Protein AF-A0A3S0VJB7-F1 (afdb_monomer_lite)

Sequence (130 aa):
MTGSDFKRNNAENYSVRIDCNLPLADKSALIEDLAQICKEENINVFYYHDADFNNHCNLMLFFTNGRQEKDSIQKVHINSFGSKVRHLTEKYPLLHFGHLEGFKYYPVHNTHVRLMVDEDYILNEKQTPF

pLDDT: mean 81.83, std 17.66, range [32.62, 97.88]

Structure (mmCIF, N/CA/C/O backbone):
data_AF-A0A3S0VJB7-F1
#
_entry.id   AF-A0A3S0VJB7-F1
#
loop_
_atom_site.group_PDB
_atom_site.id
_atom_site.type_symbol
_atom_site.label_atom_id
_atom_site.label_alt_id
_atom_site.label_comp_id
_atom_site.label_asym_id
_atom_site.label_entity_id
_atom_site.label_seq_id
_atom_site.pdbx_PDB_ins_code
_atom_site.Cartn_x
_atom_site.Cartn_y
_atom_site.Cartn_z
_atom_site.occupancy
_atom_site.B_iso_or_equiv
_atom_site.auth_seq_id
_atom_site.auth_comp_id
_atom_site.auth_asym_id
_atom_site.auth_atom_id
_atom_site.pdbx_PDB_model_num
ATOM 1 N N . MET A 1 1 ? -11.306 11.459 -0.596 1.00 34.31 1 MET A N 1
ATOM 2 C CA . MET A 1 1 ? -12.029 10.550 0.314 1.00 34.31 1 MET A CA 1
ATOM 3 C C . MET A 1 1 ? -12.933 9.691 -0.540 1.00 34.31 1 MET A C 1
ATOM 5 O O . MET A 1 1 ? -13.882 10.215 -1.106 1.00 34.31 1 MET A O 1
ATOM 9 N N . THR A 1 2 ? -12.589 8.423 -0.722 1.00 35.78 2 THR A N 1
ATOM 10 C CA . THR A 1 2 ? -13.465 7.447 -1.373 1.00 35.78 2 THR A CA 1
ATOM 11 C C . THR A 1 2 ? -14.291 6.788 -0.277 1.00 35.78 2 THR A C 1
ATOM 13 O O . THR A 1 2 ? -13.761 6.038 0.541 1.00 35.78 2 THR A O 1
ATOM 16 N N . GLY A 1 3 ? -15.573 7.140 -0.191 1.00 39.06 3 GLY A N 1
ATOM 17 C CA . GLY A 1 3 ? -16.524 6.349 0.584 1.00 39.06 3 GLY A CA 1
ATOM 18 C C . GLY A 1 3 ? -16.781 5.058 -0.181 1.00 39.06 3 GLY A C 1
ATOM 19 O O . GLY A 1 3 ? -16.978 5.102 -1.392 1.00 39.06 3 GLY A O 1
ATOM 20 N N . SER A 1 4 ? -16.709 3.913 0.489 1.00 40.75 4 SER A N 1
ATOM 21 C CA . SER A 1 4 ? -17.045 2.646 -0.158 1.00 40.75 4 SER A CA 1
ATOM 22 C C . SER A 1 4 ? -18.567 2.559 -0.336 1.00 40.75 4 SER A C 1
ATOM 24 O O . SER A 1 4 ? -19.302 2.891 0.596 1.00 40.75 4 SER A O 1
ATOM 26 N N . ASP A 1 5 ? -19.046 2.056 -1.475 1.00 42.84 5 ASP A N 1
ATOM 27 C CA . ASP A 1 5 ? -20.476 1.776 -1.703 1.00 42.84 5 ASP A CA 1
ATOM 28 C C . ASP A 1 5 ? -21.013 0.621 -0.825 1.00 42.84 5 ASP A C 1
ATOM 30 O O . ASP A 1 5 ? -22.208 0.309 -0.835 1.00 42.84 5 ASP A O 1
ATOM 34 N N . PHE A 1 6 ? -20.148 -0.026 -0.035 1.00 53.28 6 PHE A N 1
ATOM 35 C CA . PHE A 1 6 ? -20.451 -1.238 0.719 1.00 53.28 6 PHE A CA 1
ATOM 36 C C . PHE A 1 6 ? -21.193 -0.930 2.026 1.00 53.28 6 PHE A C 1
ATOM 38 O O . PHE A 1 6 ? -20.638 -0.887 3.119 1.00 53.28 6 PHE A O 1
ATOM 45 N N . LYS A 1 7 ? -22.510 -0.743 1.897 1.00 47.81 7 LYS A N 1
ATOM 46 C CA . LYS A 1 7 ? -23.466 -0.512 2.991 1.00 47.81 7 LYS A CA 1
ATOM 47 C C . LYS A 1 7 ? -24.073 -1.804 3.555 1.00 47.81 7 LYS A C 1
ATOM 49 O O . LYS A 1 7 ? -25.280 -1.854 3.798 1.00 47.81 7 LYS A O 1
ATOM 54 N N . ARG A 1 8 ? -23.296 -2.868 3.805 1.00 46.03 8 ARG A N 1
ATOM 55 C CA . ARG A 1 8 ? -23.808 -3.922 4.706 1.00 46.03 8 ARG A CA 1
ATOM 56 C C . ARG A 1 8 ? -23.889 -3.310 6.108 1.00 46.03 8 ARG A C 1
ATOM 58 O O . ARG A 1 8 ? -22.873 -2.955 6.689 1.00 46.03 8 ARG A O 1
ATOM 65 N N . ASN A 1 9 ? -25.108 -3.135 6.615 1.00 48.41 9 ASN A N 1
ATOM 66 C CA . ASN A 1 9 ? -25.412 -2.559 7.933 1.00 48.41 9 ASN A CA 1
ATOM 67 C C . ASN A 1 9 ? -25.005 -1.082 8.151 1.00 48.41 9 ASN A C 1
ATOM 69 O O . ASN A 1 9 ? -24.802 -0.687 9.294 1.00 48.41 9 ASN A O 1
ATOM 73 N N . ASN A 1 10 ? -24.919 -0.251 7.100 1.00 50.09 10 ASN A N 1
ATOM 74 C CA . ASN A 1 10 ? -24.574 1.185 7.204 1.00 50.09 10 ASN A CA 1
ATOM 75 C C . ASN A 1 10 ? -23.224 1.487 7.898 1.00 50.09 10 ASN A C 1
ATOM 77 O O . ASN A 1 10 ? -23.096 2.511 8.565 1.00 50.09 10 ASN A O 1
ATOM 81 N N . ALA A 1 11 ? -22.224 0.614 7.756 1.00 47.31 11 ALA A N 1
ATOM 82 C CA . ALA A 1 11 ? -20.889 0.869 8.295 1.00 47.31 11 ALA A CA 1
ATOM 83 C C . ALA A 1 11 ? -20.211 2.060 7.585 1.00 47.31 11 ALA A C 1
ATOM 85 O O . ALA A 1 11 ? -20.164 2.116 6.355 1.00 47.31 11 ALA A O 1
ATOM 86 N N . GLU A 1 12 ? -19.682 3.011 8.360 1.00 52.91 12 GLU A N 1
ATOM 87 C CA . GLU A 1 12 ? -18.851 4.101 7.845 1.00 52.91 12 GLU A CA 1
ATOM 88 C C . GLU A 1 12 ? -17.393 3.638 7.746 1.00 52.91 12 GLU A C 1
ATOM 90 O O . GLU A 1 12 ? -16.746 3.390 8.763 1.00 52.91 12 GLU A O 1
ATOM 95 N N . ASN A 1 13 ? -16.864 3.555 6.523 1.00 59.31 13 ASN A N 1
ATOM 96 C CA . ASN A 1 13 ? -15.480 3.155 6.270 1.00 59.31 13 ASN A CA 1
ATOM 97 C C . ASN A 1 13 ? -14.690 4.352 5.726 1.00 59.31 13 ASN A C 1
ATOM 99 O O . ASN A 1 13 ? -15.075 4.948 4.714 1.00 59.31 13 ASN A O 1
ATOM 103 N N . TYR A 1 14 ? -13.558 4.678 6.353 1.00 65.94 14 TYR A N 1
ATOM 104 C CA . TYR A 1 14 ? -12.597 5.633 5.803 1.00 65.94 14 TYR A CA 1
ATOM 105 C C . TYR A 1 14 ? -11.526 4.858 5.043 1.00 65.94 14 TYR A C 1
ATOM 107 O O . TYR A 1 14 ? -10.896 3.950 5.587 1.00 65.94 14 TYR A O 1
ATOM 115 N N . SER A 1 15 ? -11.332 5.204 3.770 1.00 77.12 15 SER A N 1
ATOM 116 C CA . SER A 1 15 ? -10.304 4.595 2.929 1.00 77.12 15 SER A CA 1
ATOM 117 C C . SER A 1 15 ? -9.339 5.640 2.381 1.00 77.12 15 SER A C 1
ATOM 119 O O . SER A 1 15 ? -9.730 6.744 1.981 1.00 77.12 15 SER A O 1
ATOM 121 N N . VAL A 1 16 ? -8.061 5.275 2.372 1.00 85.44 16 VAL A N 1
ATOM 122 C CA . VAL A 1 16 ? -6.995 5.989 1.680 1.00 85.44 16 VAL A CA 1
ATOM 123 C C . VAL A 1 16 ? -6.553 5.114 0.521 1.00 85.44 16 VAL A C 1
ATOM 125 O O . VAL A 1 16 ? -6.165 3.964 0.720 1.00 85.44 16 VAL A O 1
ATOM 128 N N . ARG A 1 17 ? -6.602 5.681 -0.684 1.00 91.12 17 ARG A N 1
ATOM 129 C CA . ARG A 1 17 ? -6.019 5.087 -1.882 1.00 91.12 17 ARG A CA 1
ATOM 130 C C . ARG A 1 17 ? -4.735 5.825 -2.231 1.00 91.12 17 ARG A C 1
ATOM 132 O O . ARG A 1 17 ? -4.740 7.056 -2.288 1.00 91.12 17 ARG A O 1
ATOM 139 N N . ILE A 1 18 ? -3.666 5.077 -2.476 1.00 91.00 18 ILE A N 1
ATOM 140 C CA . ILE A 1 18 ? -2.400 5.608 -2.981 1.00 91.00 18 ILE A CA 1
ATOM 141 C C . ILE A 1 18 ? -2.065 4.874 -4.268 1.00 91.00 18 ILE A C 1
ATOM 143 O O . ILE A 1 18 ? -1.926 3.654 -4.278 1.00 91.00 18 ILE A O 1
ATOM 147 N N . ASP A 1 19 ? -1.910 5.642 -5.337 1.00 94.06 19 ASP A N 1
ATOM 148 C CA . ASP A 1 19 ? -1.436 5.133 -6.614 1.00 94.06 19 ASP A CA 1
ATOM 149 C C . ASP A 1 19 ? 0.055 5.410 -6.721 1.00 94.06 19 ASP A C 1
ATOM 151 O O . ASP A 1 19 ? 0.499 6.543 -6.502 1.00 94.06 19 ASP A O 1
ATOM 155 N N . CYS A 1 20 ? 0.834 4.390 -7.052 1.00 95.12 20 CYS A N 1
ATOM 156 C CA . CYS A 1 20 ? 2.265 4.539 -7.255 1.00 95.12 20 CYS A CA 1
ATOM 157 C C . CYS A 1 20 ? 2.805 3.531 -8.262 1.00 95.12 20 CYS A C 1
ATOM 159 O O . CYS A 1 20 ? 2.118 2.603 -8.688 1.00 95.12 20 CYS A O 1
ATOM 161 N N . ASN A 1 21 ? 4.055 3.731 -8.645 1.00 96.75 21 ASN A N 1
ATOM 162 C CA . ASN A 1 21 ? 4.821 2.810 -9.454 1.00 96.75 21 ASN A CA 1
ATOM 163 C C . ASN A 1 21 ? 6.253 2.733 -8.935 1.00 96.75 21 ASN A C 1
ATOM 165 O O . ASN A 1 21 ? 6.752 3.676 -8.318 1.00 96.75 21 ASN A O 1
ATOM 169 N N . LEU A 1 22 ? 6.887 1.590 -9.173 1.00 97.31 22 LEU A N 1
ATOM 170 C CA . LEU A 1 22 ? 8.263 1.318 -8.774 1.00 97.31 22 LEU A CA 1
ATOM 171 C C . LEU A 1 22 ? 8.840 0.142 -9.576 1.00 97.31 22 LEU A C 1
ATOM 173 O O . LEU A 1 22 ? 8.075 -0.597 -10.213 1.00 97.31 22 LEU A O 1
ATOM 177 N N . PRO A 1 23 ? 10.169 -0.062 -9.550 1.00 97.56 23 PRO A N 1
ATOM 178 C CA . PRO A 1 23 ? 10.784 -1.260 -10.097 1.00 97.56 23 PRO A CA 1
ATOM 179 C C . PRO A 1 23 ? 10.201 -2.527 -9.471 1.00 97.56 23 PRO A C 1
ATOM 181 O O . PRO A 1 23 ? 9.982 -2.608 -8.262 1.00 97.56 23 PRO A O 1
ATOM 184 N N . LEU A 1 24 ? 10.001 -3.556 -10.291 1.00 96.56 24 LEU A N 1
ATOM 185 C CA . LEU A 1 24 ? 9.411 -4.820 -9.849 1.00 96.56 24 LEU A CA 1
ATOM 186 C C . LEU A 1 24 ? 10.237 -5.495 -8.738 1.00 96.56 24 LEU A C 1
ATOM 188 O O . LEU A 1 24 ? 9.674 -6.139 -7.856 1.00 96.56 24 LEU A O 1
ATOM 192 N N . ALA A 1 25 ? 11.560 -5.299 -8.748 1.00 97.25 25 ALA A N 1
ATOM 193 C CA . ALA A 1 25 ? 12.477 -5.823 -7.735 1.00 97.25 25 ALA A CA 1
ATOM 194 C C . ALA A 1 25 ? 12.194 -5.285 -6.318 1.00 97.25 25 ALA A C 1
ATOM 196 O O . ALA A 1 25 ? 12.421 -5.993 -5.340 1.00 97.25 25 ALA A O 1
ATOM 197 N N . ASP A 1 26 ? 11.653 -4.070 -6.211 1.00 97.75 26 ASP A N 1
ATOM 198 C CA . ASP A 1 26 ? 11.402 -3.397 -4.934 1.00 97.75 26 ASP A CA 1
ATOM 199 C C . ASP A 1 26 ? 9.986 -3.657 -4.395 1.00 97.75 26 ASP A C 1
ATOM 201 O O . ASP A 1 26 ? 9.717 -3.451 -3.209 1.00 97.75 26 ASP A O 1
ATOM 205 N N . LYS A 1 27 ? 9.078 -4.158 -5.245 1.00 96.69 27 LYS A N 1
ATOM 206 C CA . LYS A 1 27 ? 7.654 -4.362 -4.939 1.00 96.69 27 LYS A CA 1
ATOM 207 C C . LYS A 1 27 ? 7.431 -5.154 -3.656 1.00 96.69 27 LYS A C 1
ATOM 209 O O . LYS A 1 27 ? 6.707 -4.698 -2.779 1.00 96.69 27 LYS A O 1
ATOM 214 N N . SER A 1 28 ? 8.051 -6.329 -3.521 1.00 96.88 28 SER A N 1
ATOM 215 C CA . SER A 1 28 ? 7.824 -7.176 -2.342 1.00 96.88 28 SER A CA 1
ATOM 216 C C . SER A 1 28 ? 8.276 -6.487 -1.056 1.00 96.88 28 SER A C 1
ATOM 218 O O . SER A 1 28 ? 7.570 -6.552 -0.057 1.00 96.88 28 SER A O 1
ATOM 220 N N . ALA A 1 29 ? 9.424 -5.807 -1.083 1.00 97.88 29 ALA A N 1
ATOM 221 C CA . ALA A 1 29 ? 9.956 -5.123 0.089 1.00 97.88 29 ALA A CA 1
ATOM 222 C C . ALA A 1 29 ? 9.081 -3.923 0.484 1.00 97.88 29 ALA A C 1
ATOM 224 O O . ALA A 1 29 ? 8.764 -3.769 1.661 1.00 97.88 29 ALA A O 1
ATOM 225 N N . LEU A 1 30 ? 8.626 -3.129 -0.496 1.00 97.75 30 LEU A N 1
ATOM 226 C CA . LEU A 1 30 ? 7.705 -2.016 -0.255 1.00 97.75 30 LEU A CA 1
ATOM 227 C C . LEU A 1 30 ? 6.411 -2.500 0.413 1.00 97.75 30 LEU A C 1
ATOM 229 O O . LEU A 1 30 ? 5.917 -1.876 1.350 1.00 97.75 30 LEU A O 1
ATOM 233 N N . ILE A 1 31 ? 5.846 -3.602 -0.081 1.00 97.75 31 ILE A N 1
ATOM 234 C CA . ILE A 1 31 ? 4.590 -4.144 0.436 1.00 97.75 31 ILE A CA 1
ATOM 235 C C . ILE A 1 31 ? 4.742 -4.641 1.882 1.00 97.75 31 ILE A C 1
ATOM 237 O O . ILE A 1 31 ? 3.845 -4.402 2.692 1.00 97.75 31 ILE A O 1
ATOM 241 N N . GLU A 1 32 ? 5.866 -5.271 2.231 1.00 97.75 32 GLU A N 1
ATOM 242 C CA . GLU A 1 32 ? 6.144 -5.681 3.616 1.00 97.75 32 GLU A CA 1
ATOM 243 C C . GLU A 1 32 ? 6.323 -4.477 4.552 1.00 97.75 32 GLU A C 1
ATOM 245 O O . GLU A 1 32 ? 5.734 -4.444 5.635 1.00 97.75 32 GLU A O 1
ATOM 250 N N . ASP A 1 33 ? 7.050 -3.444 4.120 1.00 97.75 33 ASP A N 1
ATOM 251 C CA . ASP A 1 33 ? 7.192 -2.204 4.891 1.00 97.75 33 ASP A CA 1
ATOM 252 C C . ASP A 1 33 ? 5.836 -1.521 5.128 1.00 97.75 33 ASP A C 1
ATOM 254 O O . ASP A 1 33 ? 5.535 -1.084 6.240 1.00 97.75 33 ASP A O 1
ATOM 258 N N . LEU A 1 34 ? 4.984 -1.448 4.099 1.00 97.12 34 LEU A N 1
ATOM 259 C CA . LEU A 1 34 ? 3.638 -0.887 4.217 1.00 97.12 34 LEU A CA 1
ATOM 260 C C . LEU A 1 34 ? 2.766 -1.702 5.175 1.00 97.12 34 LEU A C 1
ATOM 262 O O . LEU A 1 34 ? 2.048 -1.119 5.989 1.00 97.12 34 LEU A O 1
ATOM 266 N N . ALA A 1 35 ? 2.843 -3.034 5.123 1.00 96.00 35 ALA A N 1
ATOM 267 C CA . ALA A 1 35 ? 2.129 -3.898 6.057 1.00 96.00 35 ALA A CA 1
ATOM 268 C C . ALA A 1 35 ? 2.605 -3.681 7.502 1.00 96.00 35 ALA A C 1
ATOM 270 O O . ALA A 1 35 ? 1.791 -3.657 8.427 1.00 96.00 35 ALA A O 1
ATOM 271 N N . GLN A 1 36 ? 3.905 -3.467 7.705 1.00 96.56 36 GLN A N 1
ATOM 272 C CA . GLN A 1 36 ? 4.462 -3.145 9.014 1.00 96.56 36 GLN A CA 1
ATOM 273 C C . GLN A 1 36 ? 3.987 -1.771 9.517 1.00 96.56 36 GLN A C 1
ATOM 275 O O . GLN A 1 36 ? 3.508 -1.673 10.647 1.00 96.56 36 GLN A O 1
ATOM 280 N N . ILE A 1 37 ? 4.004 -0.739 8.665 1.00 95.38 37 ILE A N 1
ATOM 281 C CA . ILE A 1 37 ? 3.454 0.588 8.990 1.00 95.38 37 ILE A CA 1
ATOM 282 C C . ILE A 1 37 ? 1.977 0.484 9.379 1.00 95.38 37 ILE A C 1
ATOM 284 O O . ILE A 1 37 ? 1.557 1.113 10.346 1.00 95.38 37 ILE A O 1
ATOM 288 N N . CYS A 1 38 ? 1.183 -0.327 8.674 1.00 93.38 38 CYS A N 1
ATOM 289 C CA . CYS A 1 38 ? -0.227 -0.521 9.012 1.00 93.38 38 CYS A CA 1
ATOM 290 C C . CYS A 1 38 ? -0.410 -1.092 10.423 1.00 93.38 38 CYS A C 1
ATOM 292 O O . CYS A 1 38 ? -1.247 -0.596 11.173 1.00 93.38 38 CYS A O 1
ATOM 294 N N . LYS A 1 39 ? 0.400 -2.082 10.819 1.00 92.19 39 LYS A N 1
ATOM 295 C CA . LYS A 1 39 ? 0.362 -2.640 12.182 1.00 92.19 39 LYS A CA 1
ATOM 296 C C . LYS A 1 39 ? 0.713 -1.586 13.234 1.00 92.19 39 LYS A C 1
ATOM 298 O O . LYS A 1 39 ? 0.048 -1.501 14.260 1.00 92.19 39 LYS A O 1
ATOM 303 N N . GLU A 1 40 ? 1.734 -0.773 12.976 1.00 93.88 40 GLU A N 1
ATOM 304 C CA . GLU A 1 40 ? 2.172 0.287 13.894 1.00 93.88 40 GLU A CA 1
ATOM 305 C C . GLU A 1 40 ? 1.158 1.422 14.032 1.00 93.88 40 GLU A C 1
ATOM 307 O O . GLU A 1 40 ? 0.993 1.983 15.112 1.00 93.88 40 GLU A O 1
ATOM 312 N N . GLU A 1 41 ? 0.490 1.773 12.935 1.00 90.56 41 GLU A N 1
ATOM 313 C CA . GLU A 1 41 ? -0.483 2.866 12.875 1.00 90.56 41 GLU A CA 1
ATOM 314 C C . GLU A 1 41 ? -1.907 2.412 13.205 1.00 90.56 41 GLU A C 1
ATOM 316 O O . GLU A 1 41 ? -2.841 3.208 13.089 1.00 90.56 41 GLU A O 1
ATOM 321 N N . ASN A 1 42 ? -2.070 1.154 13.638 1.00 89.44 42 ASN A N 1
ATOM 322 C CA . ASN A 1 42 ? -3.362 0.551 13.935 1.00 89.44 42 ASN A CA 1
ATOM 323 C C . ASN A 1 42 ? -4.317 0.725 12.741 1.00 89.44 42 ASN A C 1
ATOM 325 O O . ASN A 1 42 ? -5.357 1.365 12.857 1.00 89.44 42 ASN A O 1
ATOM 329 N N . ILE A 1 43 ? -3.915 0.219 11.574 1.00 89.69 43 ILE A N 1
ATOM 330 C CA . ILE A 1 43 ? -4.726 0.109 10.359 1.00 89.69 43 ILE A CA 1
ATOM 331 C C . ILE A 1 43 ? -5.046 -1.369 10.168 1.00 89.69 43 ILE A C 1
ATOM 333 O O . ILE A 1 43 ? -4.147 -2.195 10.012 1.00 89.69 43 ILE A O 1
ATOM 337 N N . ASN A 1 44 ? -6.335 -1.697 10.171 1.00 88.62 44 ASN A N 1
ATOM 338 C CA . ASN A 1 44 ? -6.779 -3.089 10.140 1.00 88.62 44 ASN A CA 1
ATOM 339 C C . ASN A 1 44 ? -6.766 -3.723 8.750 1.00 88.62 44 ASN A C 1
ATOM 341 O O . ASN A 1 44 ? -6.710 -4.947 8.632 1.00 88.62 44 ASN A O 1
ATOM 345 N N . VAL A 1 45 ? -6.864 -2.908 7.703 1.00 90.00 45 VAL A N 1
ATOM 346 C CA . VAL A 1 45 ? -7.019 -3.398 6.339 1.00 90.00 45 VAL A CA 1
ATOM 347 C C . VAL A 1 45 ? -5.989 -2.753 5.427 1.00 90.00 45 VAL A C 1
ATOM 349 O O . VAL A 1 45 ? -5.933 -1.528 5.295 1.00 90.00 45 VAL A O 1
ATOM 352 N N . PHE A 1 46 ? -5.227 -3.609 4.755 1.00 93.94 46 PHE A N 1
ATOM 353 C CA . PHE A 1 46 ? -4.317 -3.267 3.678 1.00 93.94 46 PHE A CA 1
ATOM 354 C C . PHE A 1 46 ? -4.403 -4.323 2.574 1.00 93.94 46 PHE A C 1
ATOM 356 O O . PHE A 1 46 ? -4.066 -5.495 2.771 1.00 93.94 46 PHE A O 1
ATOM 363 N N . TYR A 1 47 ? -4.827 -3.891 1.394 1.00 93.06 47 TYR A N 1
ATOM 364 C CA . TYR A 1 47 ? -4.789 -4.685 0.172 1.00 93.06 47 TYR A CA 1
ATOM 365 C C . TYR A 1 47 ? -4.338 -3.809 -0.993 1.00 93.06 47 TYR A C 1
ATOM 367 O O . TYR A 1 47 ? -4.307 -2.580 -0.893 1.00 93.06 47 TYR A O 1
ATOM 375 N N . TYR A 1 48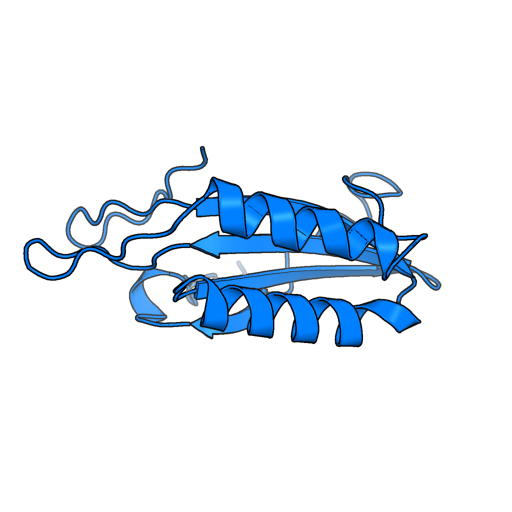 ? -3.963 -4.432 -2.102 1.00 94.38 48 TYR A N 1
ATOM 376 C CA . TYR A 1 48 ? -3.565 -3.699 -3.294 1.00 94.38 48 TYR A CA 1
ATOM 377 C C . TYR A 1 48 ? -3.960 -4.413 -4.577 1.00 94.38 48 TYR A C 1
ATOM 379 O O . TYR A 1 48 ? -4.139 -5.631 -4.594 1.00 94.38 48 TYR A O 1
ATOM 387 N N . HIS A 1 49 ? -4.045 -3.637 -5.655 1.00 94.31 49 HIS A N 1
ATOM 388 C CA . HIS A 1 49 ? -3.983 -4.158 -7.012 1.00 94.31 49 HIS A CA 1
ATOM 389 C C . HIS A 1 49 ? -2.643 -3.859 -7.649 1.00 94.31 49 HIS A C 1
ATOM 391 O O . HIS A 1 49 ? -2.039 -2.820 -7.374 1.00 94.31 49 HIS A O 1
ATOM 397 N N . ASP A 1 50 ? -2.199 -4.755 -8.522 1.00 94.69 50 ASP A N 1
ATOM 398 C CA . ASP A 1 50 ? -0.989 -4.576 -9.306 1.00 94.69 50 ASP A CA 1
ATOM 399 C C . ASP A 1 50 ? -1.212 -4.760 -10.809 1.00 94.69 50 ASP A C 1
ATOM 401 O O . ASP A 1 50 ? -2.162 -5.395 -11.271 1.00 94.69 50 ASP A O 1
ATOM 405 N N . ALA A 1 51 ? -0.314 -4.151 -11.573 1.00 94.75 51 ALA A N 1
ATOM 406 C CA . ALA A 1 51 ? -0.094 -4.443 -12.975 1.00 94.75 51 ALA A CA 1
ATOM 407 C C . ALA A 1 51 ? 1.415 -4.400 -13.222 1.00 94.75 51 ALA A C 1
ATOM 409 O O . ALA A 1 51 ? 2.030 -3.331 -13.171 1.00 94.75 51 ALA A O 1
ATOM 410 N N . ASP A 1 52 ? 2.007 -5.566 -13.464 1.00 93.88 52 ASP A N 1
ATOM 411 C CA . ASP A 1 52 ? 3.441 -5.709 -13.707 1.00 93.88 52 ASP A CA 1
ATOM 412 C C . ASP A 1 52 ? 3.725 -5.607 -15.209 1.00 93.88 52 ASP A C 1
ATOM 414 O O . ASP A 1 52 ? 3.004 -6.172 -16.035 1.00 93.88 52 ASP A O 1
ATOM 418 N N . PHE A 1 53 ? 4.776 -4.878 -15.580 1.00 92.81 53 PHE A N 1
ATOM 419 C CA . PHE A 1 53 ? 5.183 -4.710 -16.971 1.00 92.81 53 PHE A CA 1
ATOM 420 C C . PHE A 1 53 ? 6.678 -4.424 -17.077 1.00 92.81 53 PHE A C 1
ATOM 422 O O . PHE A 1 53 ? 7.224 -3.560 -16.392 1.00 92.81 53 PHE A O 1
ATOM 429 N N . ASN A 1 54 ? 7.353 -5.132 -17.985 1.00 89.94 54 ASN A N 1
ATOM 430 C CA . ASN A 1 54 ? 8.809 -5.084 -18.122 1.00 89.94 54 ASN A CA 1
ATOM 431 C C . ASN A 1 54 ? 9.501 -5.329 -16.763 1.00 89.94 54 ASN A C 1
ATOM 433 O O . ASN A 1 54 ? 9.369 -6.403 -16.185 1.00 89.94 54 ASN A O 1
ATOM 437 N N . ASN A 1 55 ? 10.227 -4.333 -16.256 1.00 94.75 55 ASN A N 1
ATOM 438 C CA . ASN A 1 55 ? 10.903 -4.318 -14.960 1.00 94.75 55 ASN A CA 1
ATOM 439 C C . ASN A 1 55 ? 10.246 -3.353 -13.951 1.00 94.75 55 ASN A C 1
ATOM 441 O O . ASN A 1 55 ? 10.877 -3.008 -12.954 1.00 94.75 55 ASN A O 1
ATOM 445 N N . HIS A 1 56 ? 9.006 -2.922 -14.194 1.00 95.12 56 HIS A N 1
ATOM 446 C CA . HIS A 1 56 ? 8.229 -2.020 -13.342 1.00 95.12 56 HIS A CA 1
ATOM 447 C C . HIS A 1 56 ? 6.873 -2.626 -12.966 1.00 95.12 56 HIS A C 1
ATOM 449 O O . HIS A 1 56 ? 6.413 -3.612 -13.543 1.00 95.12 56 HIS A O 1
ATOM 455 N N . CYS A 1 57 ? 6.225 -2.014 -11.982 1.00 95.62 57 CYS 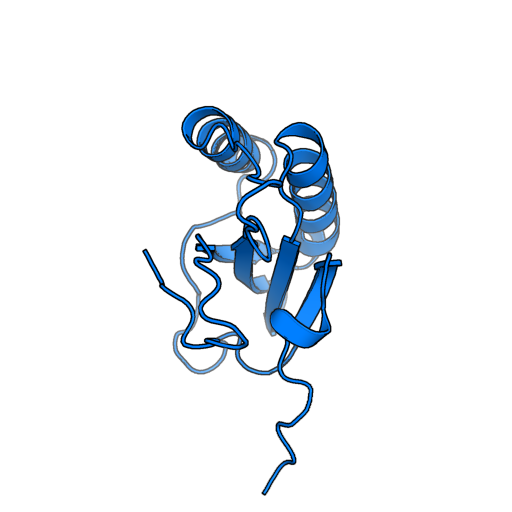A N 1
ATOM 456 C CA . CYS A 1 57 ? 4.842 -2.296 -11.637 1.00 95.62 57 CYS A CA 1
ATOM 457 C C . CYS A 1 57 ? 4.095 -1.006 -11.306 1.00 95.62 57 CYS A C 1
ATOM 459 O O . CYS A 1 57 ? 4.673 -0.069 -10.752 1.00 95.62 57 CYS A O 1
ATOM 461 N N . ASN A 1 58 ? 2.807 -0.983 -11.632 1.00 96.56 58 ASN A N 1
ATOM 462 C CA . ASN A 1 58 ? 1.854 -0.013 -11.113 1.00 96.56 58 ASN A CA 1
ATOM 463 C C . ASN A 1 58 ? 1.108 -0.657 -9.947 1.00 96.56 58 ASN A C 1
ATOM 465 O O . ASN A 1 58 ? 0.654 -1.796 -10.057 1.00 96.56 58 ASN A O 1
ATOM 469 N N . LEU A 1 59 ? 0.956 0.081 -8.853 1.00 95.69 59 LEU A N 1
ATOM 470 C CA . LEU A 1 59 ? 0.243 -0.338 -7.656 1.00 95.69 59 LEU A CA 1
ATOM 471 C C . LEU A 1 59 ? -0.918 0.609 -7.372 1.00 95.69 59 LEU A C 1
ATOM 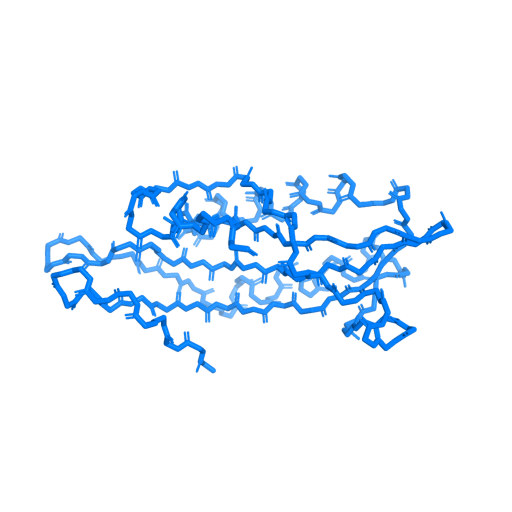473 O O . LEU A 1 59 ? -0.805 1.832 -7.480 1.00 95.69 59 LEU A O 1
ATOM 477 N N . MET A 1 60 ? -2.037 0.024 -6.970 1.00 94.94 60 MET A N 1
ATOM 478 C CA . MET A 1 60 ? -3.176 0.720 -6.392 1.00 94.94 60 MET A CA 1
ATOM 479 C C . MET A 1 60 ? -3.349 0.200 -4.971 1.00 94.94 60 MET A C 1
ATOM 481 O O . MET A 1 60 ? -3.834 -0.909 -4.766 1.00 94.94 60 MET A O 1
ATOM 485 N N . LEU A 1 61 ? -2.879 0.972 -3.998 1.00 94.19 61 LEU A N 1
ATOM 486 C CA . LEU A 1 61 ? -2.819 0.586 -2.592 1.00 94.19 61 LEU A CA 1
ATOM 487 C C . LEU A 1 61 ? -4.063 1.088 -1.864 1.00 94.19 61 LEU A C 1
ATOM 489 O O . LEU A 1 61 ? -4.410 2.263 -1.996 1.00 94.19 61 LEU A O 1
ATOM 493 N N . PHE A 1 62 ? -4.683 0.238 -1.052 1.00 91.81 62 PHE A N 1
ATOM 494 C CA . PHE A 1 62 ? -5.862 0.575 -0.263 1.00 91.81 62 PHE A CA 1
ATOM 495 C C . PHE A 1 62 ? -5.620 0.328 1.217 1.00 91.81 62 PHE A C 1
ATOM 497 O O . PHE A 1 62 ? -5.327 -0.790 1.633 1.00 91.81 62 PHE A O 1
ATOM 504 N N . PHE A 1 63 ? -5.819 1.375 2.011 1.00 90.94 63 PHE A N 1
ATOM 505 C CA . PHE A 1 63 ? -5.732 1.342 3.465 1.00 90.94 63 PHE A CA 1
ATOM 506 C C . PHE A 1 63 ? -7.079 1.741 4.041 1.00 90.94 63 PHE A C 1
ATOM 508 O O . PHE A 1 63 ? -7.618 2.790 3.678 1.00 90.94 63 PHE A O 1
ATOM 515 N N . THR A 1 64 ? -7.636 0.934 4.934 1.00 86.50 64 THR A N 1
ATOM 516 C CA . THR A 1 64 ? -8.896 1.281 5.591 1.00 86.50 64 THR A CA 1
ATOM 517 C C . THR A 1 64 ? -8.924 0.819 7.037 1.00 86.50 64 THR A C 1
ATOM 519 O O . THR A 1 64 ? -8.208 -0.093 7.450 1.00 86.50 64 THR A O 1
ATOM 522 N N . ASN A 1 65 ? -9.754 1.497 7.822 1.00 78.25 65 ASN A N 1
ATOM 523 C CA . ASN A 1 65 ? -10.018 1.152 9.206 1.00 78.25 65 ASN A CA 1
ATOM 524 C C . ASN A 1 65 ? -10.935 -0.079 9.365 1.00 78.25 65 ASN A C 1
ATOM 526 O O . ASN A 1 65 ? -11.247 -0.483 10.486 1.00 78.25 65 ASN A O 1
ATOM 530 N N . GLY A 1 66 ? -11.355 -0.688 8.250 1.00 76.50 66 GLY A N 1
ATOM 531 C CA . GLY A 1 66 ? -12.324 -1.777 8.249 1.00 76.50 66 GLY A CA 1
ATOM 532 C C . GLY A 1 66 ? -13.683 -1.305 8.764 1.00 76.50 66 GLY A C 1
ATOM 533 O O . GLY A 1 66 ? -13.968 -0.104 8.804 1.00 76.50 66 GLY A O 1
ATOM 534 N N . ARG A 1 67 ? -14.520 -2.251 9.190 1.00 75.44 67 ARG A N 1
ATOM 535 C CA . ARG A 1 67 ? -15.838 -1.941 9.740 1.00 75.44 67 ARG A CA 1
ATOM 536 C C . ARG 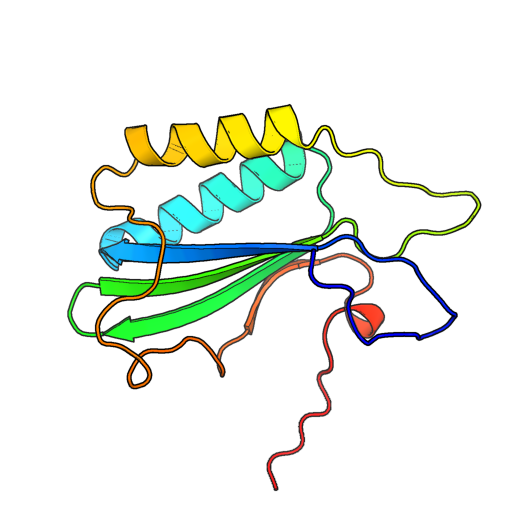A 1 67 ? -15.710 -1.188 11.067 1.00 75.44 67 ARG A C 1
ATOM 538 O O . ARG A 1 67 ? -15.025 -1.635 11.981 1.00 75.44 67 ARG A O 1
ATOM 545 N N . GLN A 1 68 ? -16.400 -0.055 11.180 1.00 75.75 68 GLN A N 1
ATOM 546 C CA . GLN A 1 68 ? -16.544 0.675 12.441 1.00 75.75 68 GLN A CA 1
ATOM 547 C C . GLN A 1 68 ? -17.875 0.313 13.101 1.00 75.75 68 GLN A C 1
ATOM 549 O O . GLN A 1 68 ? -18.926 0.350 12.455 1.00 75.75 68 GLN A O 1
ATOM 554 N N . GLU A 1 69 ? -17.844 -0.023 14.388 1.00 73.31 69 GLU A N 1
ATOM 555 C CA . GLU A 1 69 ? -19.042 -0.301 15.182 1.00 73.31 69 GLU A CA 1
ATOM 556 C C . GLU A 1 69 ? -19.206 0.746 16.284 1.00 73.31 69 GLU A C 1
ATOM 558 O O . GLU A 1 69 ? -18.246 1.398 16.693 1.00 73.31 69 GLU A O 1
ATOM 563 N N . LYS A 1 70 ? -20.432 0.908 16.793 1.00 72.06 70 LYS A N 1
ATOM 564 C CA . LYS A 1 70 ? -20.761 1.914 17.817 1.00 72.06 70 LYS A CA 1
ATOM 565 C C . LYS A 1 70 ? -19.830 1.852 19.035 1.00 72.06 70 LYS A C 1
ATOM 567 O O . LYS A 1 70 ? -19.446 2.894 19.559 1.00 72.06 70 LYS A O 1
ATOM 572 N N . ASP A 1 71 ? -19.466 0.640 19.446 1.00 76.75 71 ASP A N 1
ATOM 573 C CA . ASP A 1 71 ? -18.637 0.383 20.626 1.00 76.75 71 ASP A CA 1
ATOM 574 C C . ASP A 1 71 ? -17.173 0.052 20.264 1.00 76.75 71 ASP A C 1
ATOM 576 O O . ASP A 1 71 ? -16.354 -0.191 21.149 1.00 76.75 71 ASP A O 1
ATOM 580 N N . SER A 1 72 ? -16.822 0.072 18.971 1.00 75.06 72 SER A N 1
ATOM 581 C CA . SER A 1 72 ? -15.486 -0.257 18.464 1.00 75.06 72 SER A CA 1
ATOM 582 C C . SER A 1 72 ? -15.116 0.660 17.294 1.00 75.06 72 SER A C 1
ATOM 584 O O . SER A 1 72 ? -15.373 0.361 16.125 1.00 75.06 72 SER A O 1
ATOM 586 N N . ILE A 1 73 ? -14.525 1.810 17.634 1.00 78.50 73 ILE A N 1
ATOM 587 C CA . ILE A 1 73 ? -14.002 2.787 16.672 1.00 78.50 73 ILE A CA 1
ATOM 588 C C . ILE A 1 73 ? -12.478 2.711 16.678 1.00 78.50 73 ILE A C 1
ATOM 590 O O . ILE A 1 73 ? -11.825 2.991 17.689 1.00 78.50 73 ILE A O 1
ATOM 594 N N . GLN A 1 74 ? -11.903 2.395 15.524 1.00 81.88 74 GLN A N 1
ATOM 595 C CA . GLN A 1 74 ? -10.470 2.454 15.310 1.00 81.88 74 GLN A CA 1
ATOM 596 C C . GLN A 1 74 ? -10.026 3.908 15.142 1.00 81.88 74 GLN A C 1
ATOM 598 O O . GLN A 1 74 ? -10.444 4.619 14.227 1.00 81.88 74 GLN A O 1
ATOM 603 N N . LYS A 1 75 ? -9.126 4.346 16.022 1.00 79.88 75 LYS A N 1
ATOM 604 C CA . LYS A 1 75 ? -8.468 5.649 15.914 1.00 79.88 75 LYS A CA 1
ATOM 605 C C . LYS A 1 75 ? -7.155 5.484 15.157 1.00 79.88 75 LYS A C 1
ATOM 607 O O . LYS A 1 75 ? -6.260 4.802 15.649 1.00 79.88 75 LYS A O 1
ATOM 612 N N . VAL A 1 76 ? -7.047 6.142 14.003 1.00 80.50 76 VAL A N 1
ATOM 613 C CA . VAL A 1 76 ? -5.827 6.200 13.184 1.00 80.50 76 VAL A CA 1
ATOM 614 C C . VAL A 1 76 ? -5.263 7.615 13.230 1.00 80.50 76 VAL A C 1
ATOM 616 O O . VAL A 1 76 ? -5.980 8.586 12.973 1.00 80.50 76 VAL A O 1
ATOM 619 N N . HIS A 1 77 ? -3.970 7.756 13.519 1.00 84.31 77 HIS A N 1
ATOM 620 C CA . HIS A 1 77 ? -3.300 9.053 13.463 1.00 84.31 77 HIS A CA 1
ATOM 621 C C . HIS A 1 77 ? -2.845 9.352 12.025 1.00 84.31 77 HIS A C 1
ATOM 623 O O . HIS A 1 77 ? -1.684 9.161 11.666 1.00 84.31 77 HIS A O 1
ATOM 629 N N . ILE A 1 78 ? -3.760 9.849 11.186 1.00 80.06 78 ILE A N 1
ATOM 630 C CA . ILE A 1 78 ? -3.554 9.985 9.730 1.00 80.06 78 ILE A CA 1
ATOM 631 C C . ILE A 1 78 ? -2.278 10.750 9.330 1.00 80.06 78 ILE A C 1
ATOM 633 O O . ILE A 1 78 ? -1.625 10.399 8.350 1.00 80.06 78 ILE A O 1
ATOM 637 N N . ASN A 1 79 ? -1.872 11.753 10.115 1.00 85.19 79 ASN A N 1
ATOM 638 C CA . ASN A 1 79 ? -0.646 12.516 9.859 1.00 85.19 79 ASN A CA 1
ATOM 639 C C . ASN A 1 79 ? 0.630 11.703 10.140 1.00 85.19 79 ASN A C 1
ATOM 641 O O . ASN A 1 79 ? 1.646 11.923 9.483 1.00 85.19 79 ASN A O 1
ATOM 645 N N . SER A 1 80 ? 0.578 10.766 11.095 1.00 89.50 80 SER A N 1
ATOM 646 C CA . SER A 1 80 ? 1.705 9.875 11.415 1.00 89.50 80 SER A CA 1
ATOM 647 C C . SER A 1 80 ? 1.848 8.847 10.301 1.00 89.50 80 SER A C 1
ATOM 649 O O . SER A 1 80 ? 2.900 8.776 9.667 1.00 89.50 80 SER A O 1
ATOM 651 N N . PHE A 1 81 ? 0.741 8.184 9.950 1.00 90.19 81 PHE A N 1
ATOM 652 C CA . PHE A 1 81 ? 0.676 7.278 8.807 1.00 90.19 81 PHE A CA 1
ATOM 653 C C . PHE A 1 81 ? 1.193 7.926 7.515 1.00 90.19 81 PHE A C 1
ATOM 655 O O . PHE A 1 81 ? 2.125 7.416 6.895 1.00 90.19 81 PHE A O 1
ATOM 662 N N . GLY A 1 82 ? 0.661 9.094 7.141 1.00 87.31 82 GLY A N 1
ATOM 663 C CA . GLY A 1 82 ? 1.093 9.805 5.936 1.00 87.31 82 GLY A CA 1
ATOM 664 C C . GLY A 1 82 ? 2.572 10.206 5.961 1.00 87.31 82 GLY A C 1
ATOM 665 O O . GLY A 1 82 ? 3.234 10.167 4.924 1.00 87.31 82 GLY A O 1
ATOM 666 N N . SER A 1 83 ? 3.118 10.536 7.137 1.00 90.56 83 SER A N 1
ATOM 667 C CA . SER A 1 83 ? 4.548 10.824 7.286 1.00 90.56 83 SER A CA 1
ATOM 668 C C . SER A 1 83 ? 5.393 9.569 7.086 1.00 90.56 83 SER A C 1
ATOM 670 O O . SER A 1 83 ? 6.352 9.624 6.323 1.00 90.56 83 SER A O 1
ATOM 672 N N . LYS A 1 84 ? 5.027 8.430 7.687 1.00 94.50 84 LYS A N 1
ATOM 673 C CA . LYS A 1 84 ? 5.746 7.157 7.505 1.00 94.50 84 LYS A CA 1
ATOM 674 C C . LYS A 1 84 ? 5.719 6.680 6.055 1.00 94.50 84 LYS A C 1
ATOM 676 O O . LYS A 1 84 ? 6.762 6.327 5.515 1.00 94.50 84 LYS A O 1
ATOM 681 N N . VAL A 1 85 ? 4.562 6.760 5.393 1.00 91.25 85 VAL A N 1
ATOM 682 C CA . VAL A 1 85 ? 4.446 6.435 3.961 1.00 91.25 85 VAL A CA 1
ATOM 683 C C . VAL A 1 85 ? 5.326 7.357 3.116 1.00 91.25 85 VAL A C 1
ATOM 685 O O . VAL A 1 85 ? 5.989 6.889 2.197 1.00 91.25 85 VAL A O 1
ATOM 688 N N . ARG A 1 86 ? 5.400 8.655 3.438 1.00 89.44 86 ARG A N 1
ATOM 689 C CA . ARG A 1 86 ? 6.303 9.578 2.737 1.00 89.44 86 ARG A CA 1
ATOM 690 C C . ARG A 1 86 ? 7.778 9.222 2.945 1.00 89.44 86 ARG A C 1
ATOM 692 O O . ARG A 1 86 ? 8.533 9.297 1.988 1.00 89.44 86 ARG A O 1
ATOM 699 N N . HIS A 1 87 ? 8.190 8.778 4.132 1.00 93.94 87 HIS A N 1
ATOM 700 C CA . HIS A 1 87 ? 9.579 8.349 4.361 1.00 93.94 87 HIS A CA 1
ATOM 701 C C . HIS A 1 87 ? 9.968 7.129 3.508 1.00 93.94 87 HIS A C 1
ATOM 703 O O . HIS A 1 87 ? 11.144 6.950 3.197 1.00 93.94 87 HIS A O 1
ATOM 709 N N . LEU A 1 88 ? 9.007 6.327 3.030 1.00 93.31 88 LEU A N 1
ATOM 710 C CA . LEU A 1 88 ? 9.312 5.255 2.078 1.00 93.31 88 LEU A CA 1
ATOM 711 C C . LEU A 1 88 ? 9.883 5.785 0.757 1.00 93.31 88 LEU A C 1
ATOM 713 O O . LEU A 1 88 ? 10.650 5.070 0.125 1.00 93.31 88 LEU A O 1
ATOM 717 N N . THR A 1 89 ? 9.607 7.033 0.357 1.00 90.31 89 THR A N 1
ATOM 718 C CA . THR A 1 89 ? 10.233 7.609 -0.851 1.00 90.31 89 THR A CA 1
ATOM 719 C C . THR A 1 89 ? 11.735 7.849 -0.681 1.00 90.31 89 THR A C 1
ATOM 721 O O . THR A 1 89 ? 12.455 7.948 -1.667 1.00 90.31 89 THR A O 1
ATOM 724 N N . GLU A 1 90 ? 12.226 7.915 0.560 1.00 93.19 90 GLU A N 1
ATOM 725 C CA . GLU A 1 90 ? 13.661 8.005 0.854 1.00 93.19 90 GLU A CA 1
ATOM 726 C C . GLU A 1 90 ? 14.325 6.624 0.776 1.00 93.19 90 GLU A C 1
ATOM 728 O O . GLU A 1 90 ? 15.438 6.496 0.270 1.00 93.19 90 GLU A O 1
ATOM 733 N N . LYS A 1 91 ? 13.624 5.576 1.235 1.00 95.94 91 LYS A N 1
ATOM 734 C CA . LYS A 1 91 ? 14.085 4.178 1.164 1.00 95.94 91 LYS A CA 1
ATOM 735 C C . LYS A 1 91 ? 14.000 3.597 -0.253 1.00 95.94 91 LYS A C 1
ATOM 737 O O . LYS A 1 91 ? 14.842 2.783 -0.619 1.00 95.94 91 LYS A O 1
ATOM 742 N N . TYR A 1 92 ? 13.015 4.031 -1.041 1.00 96.19 92 TYR A N 1
ATOM 743 C CA . TYR A 1 92 ? 12.760 3.596 -2.416 1.00 96.19 92 TYR A CA 1
ATOM 744 C C . TYR A 1 92 ? 12.835 4.793 -3.378 1.00 96.19 92 TYR A C 1
ATOM 746 O O . TYR A 1 92 ? 11.804 5.368 -3.722 1.00 96.19 92 TYR A O 1
ATOM 754 N N . PRO A 1 93 ? 14.031 5.180 -3.861 1.00 93.19 93 PRO A N 1
ATOM 755 C CA . PRO A 1 93 ? 14.202 6.394 -4.667 1.00 93.19 93 PRO A CA 1
ATOM 756 C C . PRO A 1 93 ? 13.456 6.386 -6.010 1.00 93.19 93 PRO A C 1
ATOM 758 O O . PRO A 1 93 ? 13.175 7.443 -6.569 1.00 93.19 93 PRO A O 1
ATOM 761 N N . LEU A 1 94 ? 13.160 5.194 -6.538 1.00 95.00 94 LEU A N 1
ATOM 762 C CA . LEU A 1 94 ? 12.429 4.988 -7.794 1.00 95.00 94 LEU A CA 1
ATOM 763 C C . LEU A 1 94 ? 10.922 4.782 -7.580 1.00 95.00 94 LEU A C 1
ATOM 765 O O . LEU A 1 94 ? 10.203 4.449 -8.521 1.00 95.00 94 LEU A O 1
ATOM 769 N N . LEU A 1 95 ? 10.440 4.957 -6.346 1.00 95.25 95 LEU A N 1
ATOM 770 C CA . LEU A 1 95 ? 9.018 5.017 -6.048 1.00 95.25 95 LEU A CA 1
ATOM 771 C C . LEU A 1 95 ? 8.467 6.371 -6.499 1.00 95.25 95 LEU A C 1
ATOM 773 O O . LEU A 1 95 ? 8.856 7.424 -5.990 1.00 95.25 95 LEU A O 1
ATOM 777 N N . HIS A 1 96 ? 7.500 6.344 -7.409 1.00 94.12 96 HIS A N 1
ATOM 778 C CA . HIS A 1 96 ? 6.823 7.540 -7.893 1.00 94.12 96 HIS A CA 1
ATOM 779 C C . HIS A 1 96 ? 5.317 7.430 -7.677 1.00 94.12 96 HIS A C 1
ATOM 781 O O . HIS A 1 96 ? 4.724 6.375 -7.886 1.00 94.12 96 HIS A O 1
ATOM 787 N N . PHE A 1 97 ? 4.681 8.525 -7.261 1.00 92.44 97 PHE A N 1
ATOM 788 C CA . PHE A 1 97 ? 3.224 8.578 -7.145 1.00 92.44 97 PHE A CA 1
ATOM 789 C C . PHE A 1 97 ? 2.574 8.694 -8.529 1.00 92.44 97 PHE A C 1
ATOM 791 O O . PHE A 1 97 ? 3.048 9.437 -9.388 1.00 92.44 97 PHE A O 1
ATOM 798 N N . GLY A 1 98 ? 1.472 7.971 -8.721 1.00 91.25 98 GLY A N 1
ATOM 799 C CA . GLY A 1 98 ? 0.794 7.785 -10.004 1.00 91.25 98 GLY A CA 1
ATOM 800 C C . GLY A 1 98 ? 1.200 6.499 -10.731 1.00 91.25 98 GLY A C 1
ATOM 801 O O . GLY A 1 98 ? 2.128 5.796 -10.332 1.00 91.25 98 GLY A O 1
ATOM 802 N N . HIS A 1 99 ? 0.481 6.187 -11.807 1.00 93.19 99 HIS A N 1
ATOM 803 C CA . HIS A 1 99 ? 0.725 5.025 -12.669 1.00 93.19 99 HIS A CA 1
ATOM 804 C C . HIS A 1 99 ? 1.479 5.428 -13.942 1.00 93.19 99 HIS A C 1
ATOM 806 O O . HIS A 1 99 ? 1.275 6.522 -14.468 1.00 93.19 99 HIS A O 1
ATOM 812 N N . LEU A 1 100 ? 2.318 4.532 -14.460 1.00 91.56 100 LEU A N 1
ATOM 813 C CA . LEU A 1 100 ? 2.989 4.672 -15.758 1.00 91.56 100 LEU A CA 1
ATOM 814 C C . LEU A 1 100 ? 2.142 4.095 -16.898 1.00 91.56 100 LEU A C 1
ATOM 816 O O . LEU A 1 100 ? 1.283 3.244 -16.670 1.00 91.56 100 LEU A O 1
ATOM 820 N N . GLU A 1 101 ? 2.445 4.517 -18.133 1.00 85.50 101 GLU A N 1
ATOM 821 C CA . GLU A 1 101 ? 1.966 3.895 -19.385 1.00 85.50 101 GLU A CA 1
ATOM 822 C C . GLU A 1 101 ? 0.424 3.866 -19.570 1.00 85.50 101 GLU A C 1
ATOM 824 O O . GLU A 1 101 ? -0.114 3.157 -20.426 1.00 85.50 101 GLU A O 1
ATOM 829 N N . GLY A 1 102 ? -0.304 4.682 -18.798 1.00 80.50 102 GLY A N 1
ATOM 830 C CA . GLY A 1 102 ? -1.745 4.903 -18.938 1.00 80.50 102 GLY A CA 1
ATOM 831 C C . GLY A 1 102 ? -2.612 3.663 -18.675 1.00 80.50 102 GLY A C 1
ATOM 832 O O . GLY A 1 102 ? -2.246 2.758 -17.929 1.00 80.50 102 GLY A O 1
ATOM 833 N N . PHE A 1 103 ? -3.797 3.619 -19.296 1.00 81.69 103 PHE A N 1
ATOM 834 C CA . PHE A 1 103 ? -4.821 2.593 -19.035 1.00 81.69 103 PHE A CA 1
ATOM 835 C C . PHE A 1 103 ? -4.371 1.148 -19.289 1.00 81.69 103 PHE A C 1
ATOM 837 O O . PHE A 1 103 ? -4.925 0.233 -18.686 1.00 81.69 103 PHE A O 1
ATOM 844 N N . LYS A 1 104 ? -3.377 0.929 -20.162 1.00 86.00 104 LYS A N 1
ATOM 845 C CA . LYS A 1 104 ? -2.907 -0.416 -20.531 1.00 86.00 104 LYS A CA 1
ATOM 846 C C . LYS A 1 104 ? -2.393 -1.208 -19.325 1.00 86.00 104 LYS A C 1
ATOM 848 O O . LYS A 1 104 ? -2.544 -2.425 -19.298 1.00 86.00 104 LYS A O 1
ATOM 853 N N . TYR A 1 105 ? -1.806 -0.522 -18.348 1.00 87.50 105 TYR A N 1
ATOM 854 C CA . TYR A 1 105 ? -1.266 -1.127 -17.130 1.00 87.50 105 TYR A CA 1
ATOM 855 C C . TYR A 1 105 ? -1.934 -0.544 -15.885 1.00 87.50 105 TYR A C 1
ATOM 857 O O . TYR A 1 105 ? -1.294 -0.331 -14.855 1.00 87.50 105 TYR A O 1
ATOM 865 N N . TYR A 1 106 ? -3.229 -0.246 -15.993 1.00 87.75 106 TYR A N 1
ATOM 866 C CA . TYR A 1 106 ? -4.022 0.171 -14.848 1.00 87.75 106 TYR A CA 1
ATOM 867 C C . TYR A 1 106 ? -4.332 -1.049 -13.952 1.00 87.75 106 TYR A C 1
ATOM 869 O O . TYR A 1 106 ? -4.791 -2.070 -14.470 1.00 87.75 106 TYR A O 1
ATOM 877 N N . PRO A 1 107 ? -4.102 -0.993 -12.627 1.00 84.44 107 PRO A N 1
ATOM 878 C CA . PRO A 1 107 ? -4.296 -2.147 -11.741 1.00 84.44 107 PRO A CA 1
ATOM 879 C C . PRO A 1 107 ? -5.779 -2.369 -11.393 1.00 84.44 107 PRO A C 1
ATOM 881 O O . PRO A 1 107 ? -6.309 -1.700 -10.509 1.00 84.44 107 PRO A O 1
ATOM 884 N N . VAL A 1 108 ? -6.479 -3.281 -12.080 1.00 76.00 108 VAL A N 1
ATOM 885 C CA . VAL A 1 108 ? -7.940 -3.482 -11.882 1.00 76.00 108 VAL A CA 1
ATOM 886 C C . VAL A 1 108 ? -8.382 -4.916 -11.592 1.00 76.00 108 VAL A C 1
ATOM 888 O O . VAL A 1 108 ? -9.549 -5.119 -11.270 1.00 76.00 108 VAL A O 1
ATOM 891 N N . HIS A 1 109 ? -7.493 -5.911 -11.683 1.00 70.19 109 HIS A N 1
ATOM 892 C CA . HIS A 1 109 ? -7.933 -7.316 -11.742 1.00 70.19 109 HIS A CA 1
ATOM 893 C C . HIS A 1 109 ? -7.257 -8.277 -10.760 1.00 70.19 109 HIS A C 1
ATOM 895 O O . HIS A 1 109 ? -7.741 -9.392 -10.594 1.00 70.19 109 HIS A O 1
ATOM 901 N N . ASN A 1 110 ? -6.198 -7.855 -10.068 1.00 78.44 110 ASN A N 1
ATOM 902 C CA . ASN A 1 110 ? -5.465 -8.717 -9.143 1.00 78.44 110 ASN A CA 1
ATOM 903 C C . ASN A 1 110 ? -5.533 -8.147 -7.732 1.00 78.44 110 ASN A C 1
ATOM 905 O O . ASN A 1 110 ? -4.793 -7.227 -7.412 1.00 78.44 110 ASN A O 1
ATOM 909 N N . THR A 1 111 ? -6.428 -8.644 -6.883 1.00 88.12 111 THR A N 1
ATOM 910 C CA . THR A 1 111 ? -6.475 -8.234 -5.472 1.00 88.12 111 THR A CA 1
ATOM 911 C C . THR A 1 111 ? -5.493 -9.055 -4.659 1.00 88.12 111 THR A C 1
ATOM 913 O O . THR A 1 111 ? -5.613 -10.273 -4.580 1.00 88.12 111 THR A O 1
ATOM 916 N N . HIS A 1 112 ? -4.560 -8.378 -4.000 1.00 92.06 112 HIS A N 1
ATOM 917 C CA . HIS A 1 112 ? -3.627 -8.990 -3.065 1.00 92.06 112 HIS A CA 1
ATOM 918 C C . HIS A 1 112 ? -3.897 -8.466 -1.666 1.00 92.06 112 HIS A C 1
ATOM 920 O O . HIS A 1 112 ? -3.745 -7.274 -1.390 1.00 92.06 112 HIS A O 1
ATOM 926 N N . VAL A 1 113 ? -4.290 -9.366 -0.776 1.00 90.94 113 VAL A N 1
ATOM 927 C CA . VAL A 1 113 ? -4.576 -9.047 0.621 1.00 90.94 113 VAL A CA 1
ATOM 928 C C . VAL A 1 113 ? -3.307 -9.190 1.455 1.00 90.94 113 VAL A C 1
ATOM 930 O O . VAL A 1 113 ? -2.613 -10.205 1.375 1.00 90.94 113 VAL A O 1
ATOM 933 N N . ARG A 1 114 ? -2.995 -8.175 2.268 1.00 92.75 114 ARG A N 1
ATOM 934 C CA . ARG A 1 114 ? -1.877 -8.215 3.227 1.00 92.75 114 ARG A CA 1
ATOM 935 C C . ARG A 1 114 ? -2.332 -8.124 4.670 1.00 92.75 114 ARG A C 1
ATOM 937 O O . ARG A 1 114 ? -1.786 -8.822 5.518 1.00 92.75 114 ARG A O 1
ATOM 944 N N . LEU A 1 115 ? -3.332 -7.295 4.940 1.00 89.12 115 LEU A N 1
ATOM 945 C CA . LEU A 1 115 ? -4.028 -7.221 6.219 1.00 89.12 115 LEU A CA 1
ATOM 946 C C . LEU A 1 115 ? -5.520 -7.113 5.932 1.00 89.12 115 LEU A C 1
ATOM 948 O O . LEU A 1 115 ? -5.929 -6.312 5.092 1.00 89.12 115 LEU A O 1
ATOM 952 N N . MET A 1 116 ? -6.326 -7.920 6.608 1.00 87.62 116 MET A N 1
ATOM 953 C CA . MET A 1 116 ? -7.769 -7.901 6.428 1.00 87.62 116 MET A CA 1
ATOM 954 C C . MET A 1 116 ? -8.451 -8.349 7.708 1.00 87.62 116 MET A C 1
ATOM 956 O O . MET A 1 116 ? -8.217 -9.451 8.198 1.00 87.62 116 MET A O 1
ATOM 960 N N . VAL A 1 117 ? -9.309 -7.482 8.227 1.00 82.81 117 VAL A N 1
ATOM 961 C CA . VAL A 1 117 ? -10.347 -7.846 9.190 1.00 82.81 117 VAL A CA 1
ATOM 962 C C . VAL A 1 117 ? -11.684 -7.742 8.470 1.00 82.81 117 VAL A C 1
ATOM 964 O O . VAL A 1 117 ? -11.838 -6.885 7.598 1.00 82.81 117 VAL A O 1
ATOM 967 N N . ASP A 1 118 ? -12.637 -8.598 8.835 1.00 71.88 118 ASP A N 1
ATOM 968 C CA . ASP A 1 118 ? -13.990 -8.594 8.270 1.00 71.88 118 ASP A CA 1
ATOM 969 C C . ASP A 1 118 ? -14.014 -8.638 6.730 1.00 71.88 118 ASP A C 1
ATOM 971 O O . ASP A 1 118 ? -14.736 -7.875 6.090 1.00 71.88 118 ASP A O 1
ATOM 975 N N . GLU A 1 119 ? -13.223 -9.535 6.130 1.00 72.44 119 GLU A N 1
ATOM 976 C CA . GLU A 1 119 ? -13.044 -9.650 4.673 1.00 72.44 119 GLU A CA 1
ATOM 977 C C . GLU A 1 119 ? -14.370 -9.656 3.893 1.00 72.44 119 GLU A C 1
ATOM 979 O O . GLU A 1 119 ? -14.512 -8.904 2.930 1.00 72.44 119 GLU A O 1
ATOM 984 N N . ASP A 1 120 ? -15.380 -10.383 4.387 1.00 67.75 120 ASP A N 1
ATOM 985 C CA . ASP A 1 120 ? -16.743 -10.482 3.828 1.00 67.75 120 ASP A CA 1
ATOM 986 C C . ASP A 1 120 ? -17.508 -9.144 3.718 1.00 67.75 120 ASP A C 1
ATOM 988 O O . ASP A 1 120 ? -18.587 -9.068 3.108 1.00 67.75 120 ASP A O 1
ATOM 992 N N . TYR A 1 121 ? -17.004 -8.096 4.372 1.00 63.22 121 TYR A N 1
ATOM 993 C CA . TYR A 1 121 ? -17.547 -6.738 4.367 1.00 63.22 121 TYR A CA 1
ATOM 994 C C . TYR A 1 121 ? -16.685 -5.757 3.563 1.00 63.22 121 TYR A C 1
ATOM 996 O O . TYR A 1 121 ? -17.128 -4.634 3.319 1.00 63.22 121 TYR A O 1
ATOM 1004 N N . ILE A 1 122 ? -15.482 -6.167 3.152 1.00 68.94 122 ILE A N 1
ATOM 1005 C CA . ILE A 1 122 ? -14.481 -5.317 2.499 1.00 68.94 122 ILE A CA 1
ATOM 1006 C C . ILE A 1 122 ? -14.238 -5.745 1.050 1.00 68.94 122 ILE A C 1
ATOM 1008 O O . ILE A 1 122 ? -14.180 -4.888 0.167 1.00 68.94 122 ILE A O 1
ATOM 1012 N N . LEU A 1 123 ? -14.117 -7.049 0.789 1.00 72.19 123 LEU A N 1
ATOM 1013 C CA . LEU A 1 123 ? -13.943 -7.604 -0.549 1.00 72.19 123 LEU A CA 1
ATOM 1014 C C . LEU A 1 123 ? -15.248 -8.245 -1.022 1.00 72.19 123 LEU A C 1
ATOM 1016 O O . LEU A 1 123 ? -15.923 -8.959 -0.286 1.00 72.19 123 LEU A O 1
ATOM 1020 N N . ASN A 1 124 ? -15.613 -8.004 -2.280 1.00 62.06 124 ASN A N 1
ATOM 1021 C CA . ASN A 1 124 ? -16.736 -8.685 -2.910 1.00 62.06 124 ASN A CA 1
ATOM 1022 C C . ASN A 1 124 ? -16.199 -9.835 -3.771 1.00 62.06 124 ASN A C 1
ATOM 1024 O O . ASN A 1 124 ? -15.927 -9.635 -4.952 1.00 62.06 124 ASN A O 1
ATOM 1028 N N . GLU A 1 125 ? -16.072 -11.044 -3.217 1.00 53.25 125 GLU A N 1
ATOM 1029 C CA . GLU A 1 125 ? -15.701 -12.238 -4.003 1.00 53.25 125 GLU A CA 1
ATOM 1030 C C . GLU A 1 125 ? -16.785 -12.681 -5.012 1.00 53.25 125 GLU A C 1
ATOM 1032 O O . GLU A 1 125 ? -16.626 -13.670 -5.723 1.00 53.25 125 GLU A O 1
ATOM 1037 N N . LYS A 1 126 ? -17.895 -11.943 -5.154 1.00 42.53 126 LYS A N 1
ATOM 1038 C CA . LYS A 1 126 ? -18.905 -12.192 -6.193 1.00 42.53 126 LYS A CA 1
ATOM 1039 C C .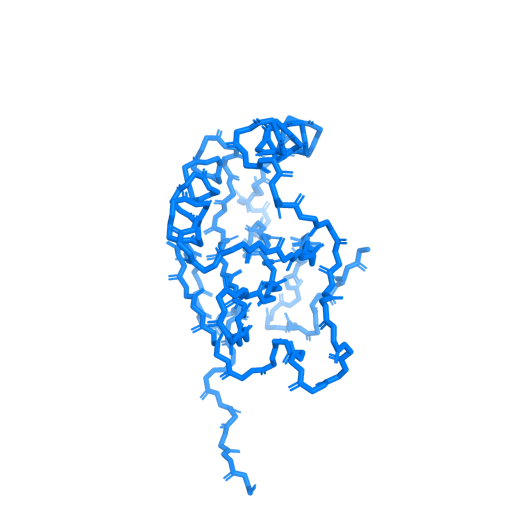 LYS A 1 126 ? -18.811 -11.191 -7.339 1.00 42.53 126 LYS A C 1
ATOM 1041 O O . LYS A 1 126 ? -19.780 -10.508 -7.659 1.00 42.53 126 LYS A O 1
ATOM 1046 N N . GLN A 1 127 ? -17.661 -11.147 -8.001 1.00 40.34 127 GLN A N 1
ATOM 1047 C CA . GLN A 1 127 ? -17.643 -10.850 -9.433 1.00 40.34 127 GLN A CA 1
ATOM 1048 C C . GLN A 1 127 ? -17.508 -12.175 -10.177 1.00 40.34 127 GLN A C 1
ATOM 1050 O O . GLN A 1 127 ? -16.424 -12.597 -10.561 1.00 40.34 127 GLN A O 1
ATOM 1055 N N . THR A 1 128 ? -18.642 -12.858 -10.349 1.00 32.62 128 THR A N 1
ATOM 1056 C CA . THR A 1 128 ? -18.787 -13.840 -11.425 1.00 32.62 128 THR A CA 1
ATOM 1057 C C . THR A 1 128 ? -18.427 -13.138 -12.734 1.00 32.62 128 THR A C 1
ATOM 1059 O O . THR A 1 128 ? -19.052 -12.115 -13.031 1.00 32.62 128 THR A O 1
ATOM 1062 N N . PRO A 1 129 ? -17.450 -13.639 -13.506 1.00 40.66 129 PRO A N 1
ATOM 1063 C CA . PRO A 1 129 ? -17.232 -13.136 -14.849 1.00 40.66 129 PRO A CA 1
ATOM 1064 C C . PRO A 1 129 ? -18.473 -13.502 -15.673 1.00 40.66 129 PRO A C 1
ATOM 1066 O O . PRO A 1 129 ? -18.834 -14.677 -15.759 1.00 40.66 129 PRO A O 1
ATOM 1069 N N . PHE A 1 130 ? -19.159 -12.490 -16.200 1.00 38.88 130 PHE A N 1
ATOM 1070 C CA . PHE A 1 130 ? -20.026 -12.667 -17.361 1.00 38.88 130 PHE A CA 1
ATOM 1071 C C . PHE A 1 130 ? -19.164 -12.592 -18.618 1.00 38.88 130 PHE A C 1
ATOM 1073 O O . PHE A 1 130 ? -18.285 -11.700 -18.658 1.00 38.88 130 PHE A O 1
#

Organism: NC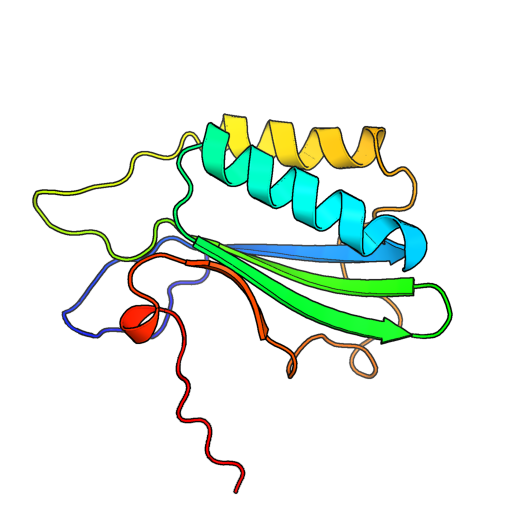BI:txid651561

Radius of gyration: 15.19 Å; chains: 1; bounding box: 40×26×41 Å

Secondary structure (DSSP, 8-state):
-B--S--GGG----EEEEEEEEEHHHHHHHHHHHHHHHHHTT--EEEEEEEEETTEEEEEEEEE----BTTB-----HHHHHHHHHHHHHH-TT-EES-SSGGGG---S-EEEEE-SSHHHH--------

Foldseek 3Di:
DDFDPQPPPHFTKDKDKFKKKAFPVCVVVLQVLLLVLCVVQVFQWWKWFWFDDDRMIIIIIMTMNPGADPVRDGDGPVVSSVVSNVCVCVVGVRMDTHDPPPPVTDGDPDMGTDGDDPCVRVDDPPPPPD